Protein AF-A0A959XL32-F1 (afdb_monomer_lite)

pLDDT: mean 85.05, std 11.6, range [44.56, 98.31]

Sequence (171 aa):
DLDGIITSPHKVNLTPGNVFSQPKFLSIFFPNQNKYLLRTMWLLLTISAMFILVIIFSFSFTVSTIIRQKKVSEIKNDFINNMTHELKTPISTISLACQALGDPDIKSREGIVDNYINVIADENKRLAMVVENVLRTAVMDKGELKLKIIDLDIHEVLNQVLHNMNIQLER

Foldseek 3Di:
DVVQQVPAPDKDFPDPPDPPDDTDIGGDGDPPPVVVVCVVCVVVVVVVVVVVVVVVVVVVVVVVVVVVVVVVVVVVVVVVVVLVVQLVVLVVLLVVLVVLLVDPVQVVDPPSNVVSVVSNVVSVVSNVVSVVVVVVVVCVVVVVPPDDDDDDDPVVVVVVVVVVVVVVVVD

Structure (mmCIF, N/CA/C/O backbone):
data_AF-A0A959XL32-F1
#
_entry.id   AF-A0A959XL32-F1
#
loop_
_atom_site.group_PDB
_atom_site.id
_atom_site.type_symbol
_atom_site.label_atom_id
_atom_site.label_alt_id
_atom_site.label_comp_id
_atom_site.label_asym_id
_atom_site.label_entity_id
_atom_site.label_seq_id
_atom_site.pdbx_PDB_ins_code
_atom_site.Cartn_x
_atom_site.Cartn_y
_atom_site.Cartn_z
_atom_site.occupancy
_atom_site.B_iso_or_equiv
_atom_site.auth_seq_id
_atom_site.auth_comp_id
_atom_site.auth_asym_id
_atom_site.auth_atom_id
_atom_site.pdbx_PDB_model_num
ATOM 1 N N . ASP A 1 1 ? 40.278 -1.883 -62.780 1.00 56.97 1 ASP A N 1
ATOM 2 C CA . ASP A 1 1 ? 40.776 -0.496 -62.741 1.00 56.97 1 ASP A CA 1
ATOM 3 C C . ASP A 1 1 ? 42.286 -0.442 -62.672 1.00 56.97 1 ASP A C 1
ATOM 5 O O . ASP A 1 1 ? 42.872 -0.655 -61.615 1.00 56.97 1 ASP A O 1
ATOM 9 N N . LEU A 1 2 ? 42.913 -0.195 -63.824 1.00 59.12 2 LEU A N 1
ATOM 10 C CA . LEU A 1 2 ? 44.362 -0.009 -63.937 1.00 59.12 2 LEU A CA 1
ATOM 11 C C . LEU A 1 2 ? 44.826 1.212 -63.110 1.00 59.12 2 LEU A C 1
ATOM 13 O O . LEU A 1 2 ? 45.890 1.177 -62.497 1.00 59.12 2 LEU A O 1
ATOM 17 N N . ASP A 1 3 ? 43.964 2.226 -62.985 1.00 62.84 3 ASP A N 1
ATOM 18 C CA . ASP A 1 3 ? 44.207 3.457 -62.220 1.00 62.84 3 ASP A CA 1
ATOM 19 C C . ASP A 1 3 ? 44.383 3.223 -60.708 1.00 62.84 3 ASP A C 1
ATOM 21 O O . ASP A 1 3 ? 45.210 3.874 -60.067 1.00 62.84 3 ASP A O 1
ATOM 25 N N . GLY A 1 4 ? 43.677 2.244 -60.126 1.00 60.38 4 GLY A N 1
ATOM 26 C CA . GLY A 1 4 ? 43.816 1.881 -58.706 1.00 60.38 4 GLY A CA 1
ATOM 27 C C . GLY A 1 4 ? 45.141 1.178 -58.389 1.00 60.38 4 GLY A C 1
ATOM 28 O O . GLY A 1 4 ? 45.727 1.357 -57.321 1.00 60.38 4 GLY A O 1
ATOM 29 N N . ILE A 1 5 ? 45.673 0.424 -59.352 1.00 61.25 5 ILE A N 1
ATOM 30 C CA . ILE A 1 5 ? 46.971 -0.257 -59.242 1.00 61.25 5 ILE A CA 1
ATOM 31 C C . ILE A 1 5 ? 48.119 0.758 -59.336 1.00 61.25 5 ILE A C 1
ATOM 33 O O . ILE A 1 5 ? 49.107 0.647 -58.602 1.00 61.25 5 ILE A O 1
ATOM 37 N N . ILE A 1 6 ? 47.975 1.783 -60.183 1.00 63.31 6 ILE A N 1
ATOM 38 C CA . ILE A 1 6 ? 48.973 2.849 -60.363 1.00 63.31 6 ILE A CA 1
ATOM 39 C C . ILE A 1 6 ? 48.983 3.823 -59.177 1.00 63.31 6 ILE A C 1
ATOM 41 O O . ILE A 1 6 ? 50.023 4.407 -58.891 1.00 63.31 6 ILE A O 1
ATOM 45 N N . THR A 1 7 ? 47.889 3.976 -58.433 1.00 63.91 7 THR A N 1
ATOM 46 C CA . THR A 1 7 ? 47.798 4.903 -57.283 1.00 63.91 7 THR A CA 1
ATOM 47 C C . THR A 1 7 ? 47.942 4.229 -55.917 1.00 63.91 7 THR A C 1
ATOM 49 O O . THR A 1 7 ? 47.941 4.918 -54.899 1.00 63.91 7 THR A O 1
ATOM 52 N N . SER A 1 8 ? 48.121 2.902 -55.873 1.00 63.50 8 SER A N 1
ATOM 53 C CA . SER A 1 8 ? 48.225 2.173 -54.605 1.00 63.50 8 SER A CA 1
ATOM 54 C C . SER A 1 8 ? 49.380 2.689 -53.724 1.00 63.50 8 SER A C 1
ATOM 56 O O . SER A 1 8 ? 50.501 2.829 -54.224 1.00 63.50 8 SER A O 1
ATOM 58 N N . PRO A 1 9 ? 49.150 2.915 -52.413 1.00 65.94 9 PRO A N 1
ATOM 59 C CA . PRO A 1 9 ? 50.184 3.324 -51.459 1.00 65.94 9 PRO A CA 1
ATOM 60 C C . PRO A 1 9 ? 51.189 2.205 -51.137 1.00 65.94 9 PRO A C 1
ATOM 62 O O . PRO A 1 9 ? 52.233 2.466 -50.544 1.00 65.94 9 PRO A O 1
ATOM 65 N N . HIS A 1 10 ? 50.912 0.961 -51.538 1.00 73.19 10 HIS A N 1
ATOM 66 C CA . HIS A 1 10 ? 51.789 -0.185 -51.308 1.00 73.19 10 HIS A CA 1
ATOM 67 C C . HIS A 1 10 ? 52.546 -0.539 -52.590 1.00 73.19 10 HIS A C 1
ATOM 69 O O . HIS A 1 10 ? 52.098 -1.387 -53.367 1.00 73.19 10 HIS A O 1
ATOM 75 N N . LYS A 1 11 ? 53.692 0.122 -52.812 1.00 74.88 11 LYS A N 1
ATOM 76 C CA . LYS A 1 11 ? 54.597 -0.155 -53.938 1.00 74.88 11 LYS A CA 1
ATOM 77 C C . LYS A 1 11 ? 55.999 -0.500 -53.460 1.00 74.88 11 LYS A C 1
ATOM 79 O O . LYS A 1 11 ? 56.541 0.185 -52.597 1.00 74.88 11 LYS A O 1
ATOM 84 N N . VAL A 1 12 ? 56.607 -1.509 -54.072 1.00 75.44 12 VAL A N 1
ATOM 85 C CA . VAL A 1 12 ? 58.008 -1.883 -53.842 1.00 75.44 12 VAL A CA 1
ATOM 86 C C . VAL A 1 12 ? 58.760 -1.827 -55.167 1.00 75.44 12 VAL A C 1
ATOM 88 O O . VAL A 1 12 ? 58.269 -2.299 -56.194 1.00 75.44 12 VAL A O 1
ATOM 91 N N . ASN A 1 13 ? 59.947 -1.219 -55.154 1.00 74.69 13 ASN A N 1
ATOM 92 C CA . ASN A 1 13 ? 60.834 -1.192 -56.312 1.00 74.69 13 ASN A CA 1
ATOM 93 C C . ASN A 1 13 ? 61.570 -2.534 -56.420 1.00 74.69 13 ASN A C 1
ATOM 95 O O . ASN A 1 13 ? 62.293 -2.916 -55.501 1.00 74.69 13 ASN A O 1
ATOM 99 N N . LEU A 1 14 ? 61.386 -3.237 -57.536 1.00 73.62 14 LEU A N 1
ATOM 100 C CA . LEU A 1 14 ? 61.978 -4.555 -57.772 1.00 73.62 14 LEU A CA 1
ATOM 101 C C . LEU A 1 14 ? 63.373 -4.492 -58.411 1.00 73.62 14 LEU A C 1
ATOM 103 O O . LEU A 1 14 ? 64.044 -5.515 -58.512 1.00 73.62 14 LEU A O 1
ATOM 107 N N . THR A 1 15 ? 63.825 -3.314 -58.844 1.00 70.56 15 THR A N 1
ATOM 108 C CA . THR A 1 15 ? 65.143 -3.118 -59.468 1.00 70.56 15 THR A CA 1
ATOM 109 C C . THR A 1 15 ? 65.871 -1.918 -58.856 1.00 70.56 15 THR A C 1
ATOM 111 O O . THR A 1 15 ? 66.068 -0.904 -59.535 1.00 70.56 15 THR A O 1
ATOM 114 N N . PRO A 1 16 ? 66.261 -1.979 -57.570 1.00 63.81 16 PRO A N 1
ATOM 115 C CA . PRO A 1 16 ? 67.040 -0.911 -56.957 1.00 63.81 16 PRO A CA 1
ATOM 116 C C . PRO A 1 16 ? 68.470 -0.903 -57.528 1.00 63.81 16 PRO A C 1
ATOM 118 O O . PRO A 1 16 ? 69.160 -1.916 -57.500 1.00 63.81 16 PRO A O 1
ATOM 121 N N . GLY A 1 17 ? 68.917 0.242 -58.055 1.00 66.88 17 GLY A N 1
ATOM 122 C CA . GLY A 1 17 ? 70.316 0.465 -58.459 1.00 66.88 17 GLY A CA 1
ATOM 123 C C . GLY A 1 17 ? 70.696 0.092 -59.898 1.00 66.88 17 GLY A C 1
ATOM 124 O O . GLY A 1 17 ? 71.864 0.209 -60.255 1.00 66.88 17 GLY A O 1
ATOM 125 N N . ASN A 1 18 ? 69.748 -0.318 -60.745 1.00 62.72 18 ASN A N 1
ATOM 126 C CA . ASN A 1 18 ? 70.040 -0.646 -62.143 1.00 62.72 18 ASN A CA 1
ATOM 127 C C . ASN A 1 18 ? 69.800 0.580 -63.050 1.00 62.72 18 ASN A C 1
ATOM 129 O O . ASN A 1 18 ? 68.657 0.971 -63.265 1.00 62.72 18 ASN A O 1
ATOM 133 N N . VAL A 1 19 ? 70.869 1.208 -63.557 1.00 65.44 19 VAL A N 1
ATOM 134 C CA . VAL A 1 19 ? 70.813 2.493 -64.302 1.00 65.44 19 VAL A CA 1
ATOM 135 C C . VAL A 1 19 ? 70.376 2.315 -65.766 1.00 65.44 19 VAL A C 1
ATOM 137 O O . VAL A 1 19 ? 69.892 3.251 -66.395 1.00 65.44 19 VAL A O 1
ATOM 140 N N . PHE A 1 20 ? 70.501 1.100 -66.308 1.00 67.19 20 PHE A N 1
ATOM 141 C CA . PHE A 1 20 ? 70.280 0.802 -67.731 1.00 67.19 20 PHE A CA 1
ATOM 142 C C . PHE A 1 20 ? 68.916 0.164 -68.046 1.00 67.19 20 PHE A C 1
ATOM 144 O O . PHE A 1 20 ? 68.638 -0.158 -69.197 1.00 67.19 20 PHE A O 1
ATOM 151 N N . SER A 1 21 ? 68.053 -0.050 -67.050 1.00 65.62 21 SER A N 1
ATOM 152 C CA . SER A 1 21 ? 66.720 -0.648 -67.230 1.00 65.62 21 SER A CA 1
ATOM 153 C C . SER A 1 21 ? 65.650 0.215 -66.571 1.00 65.62 21 SER A C 1
ATOM 155 O O . SER A 1 21 ? 65.878 0.771 -65.502 1.00 65.62 21 SER A O 1
ATOM 157 N N . GLN A 1 22 ? 64.469 0.319 -67.191 1.00 70.25 22 GLN A N 1
ATOM 158 C CA . GLN A 1 22 ? 63.361 1.077 -66.604 1.00 70.25 22 GLN A CA 1
ATOM 159 C C . GLN A 1 22 ? 62.950 0.461 -65.253 1.00 70.25 22 GLN A C 1
ATOM 161 O O . GLN A 1 22 ? 62.780 -0.763 -65.180 1.00 70.25 22 GLN A O 1
ATOM 166 N N . PRO A 1 23 ? 62.793 1.271 -64.188 1.00 66.31 23 PRO A N 1
ATOM 167 C CA . PRO A 1 23 ? 62.501 0.768 -62.853 1.00 66.31 23 PRO A CA 1
ATOM 168 C C . PRO A 1 23 ? 61.140 0.069 -62.829 1.00 66.31 23 PRO A C 1
ATOM 170 O O . PRO A 1 23 ? 60.113 0.665 -63.160 1.00 66.31 23 PRO A O 1
ATOM 173 N N . LYS A 1 24 ? 61.130 -1.208 -62.436 1.00 74.44 24 LYS A N 1
ATOM 174 C CA . LYS A 1 24 ? 59.899 -1.998 -62.320 1.00 74.44 24 LYS A CA 1
ATOM 175 C C . LYS A 1 24 ? 59.358 -1.896 -60.899 1.00 74.44 24 LYS A C 1
ATOM 177 O O . LYS A 1 24 ? 60.018 -2.292 -59.940 1.00 74.44 24 LYS A O 1
ATOM 182 N N . PHE A 1 25 ? 58.137 -1.394 -60.774 1.00 76.38 25 PHE A N 1
ATOM 183 C CA . PHE A 1 25 ? 57.431 -1.299 -59.501 1.00 76.38 25 PHE A CA 1
ATOM 184 C C . PHE A 1 25 ? 56.383 -2.403 -59.398 1.00 76.38 25 PHE A C 1
ATOM 186 O O . PHE A 1 25 ? 55.600 -2.605 -60.324 1.00 76.38 25 PHE A O 1
ATOM 193 N N . LEU A 1 26 ? 56.353 -3.091 -58.258 1.00 76.50 26 LEU A N 1
ATOM 194 C CA . LEU A 1 26 ? 55.256 -3.976 -57.883 1.00 76.50 26 LEU A CA 1
ATOM 195 C C . LEU A 1 26 ? 54.308 -3.204 -56.975 1.00 76.50 26 LEU A C 1
ATOM 197 O O . LEU A 1 26 ? 54.728 -2.756 -55.909 1.00 76.50 26 LEU A O 1
ATOM 201 N N . SER A 1 27 ? 53.051 -3.047 -57.383 1.00 71.31 27 SER A N 1
ATOM 202 C CA . SER A 1 27 ? 52.011 -2.421 -56.569 1.00 71.31 27 SER A CA 1
ATOM 203 C C . SER A 1 27 ? 50.884 -3.405 -56.259 1.00 71.31 27 SER A C 1
ATOM 205 O O . SER A 1 27 ? 50.438 -4.150 -57.131 1.00 71.31 27 SER A O 1
ATOM 207 N N . ILE A 1 28 ? 50.428 -3.424 -55.004 1.00 71.81 28 ILE A N 1
ATOM 208 C CA . ILE A 1 28 ? 49.312 -4.271 -54.558 1.00 71.81 28 ILE A CA 1
ATOM 209 C C . ILE A 1 28 ? 48.118 -3.366 -54.283 1.00 71.81 28 ILE A C 1
ATOM 211 O O . ILE A 1 28 ? 48.181 -2.497 -53.417 1.00 71.81 28 ILE A O 1
ATOM 215 N N . PHE A 1 29 ? 47.031 -3.543 -55.027 1.00 69.81 29 PHE A N 1
ATOM 216 C CA . PHE A 1 29 ? 45.794 -2.787 -54.851 1.00 69.81 29 PHE A CA 1
ATOM 217 C C . PHE A 1 29 ? 44.746 -3.677 -54.188 1.00 69.81 29 PHE A C 1
ATOM 219 O O . PHE A 1 29 ? 44.426 -4.746 -54.704 1.00 69.81 29 PHE A O 1
ATOM 226 N N . PHE A 1 30 ? 44.213 -3.234 -53.051 1.00 67.56 30 PHE A N 1
ATOM 227 C CA . PHE A 1 30 ? 43.135 -3.916 -52.340 1.00 67.56 30 PHE A CA 1
ATOM 228 C C . PHE A 1 30 ? 41.818 -3.158 -52.562 1.00 67.56 30 PHE A C 1
ATOM 230 O O . PHE A 1 30 ? 41.463 -2.291 -51.757 1.00 67.56 30 PHE A O 1
ATOM 237 N N . PRO A 1 31 ? 41.073 -3.447 -53.642 1.00 64.50 31 PRO A N 1
ATOM 238 C CA . PRO A 1 31 ? 39.741 -2.887 -53.807 1.00 64.50 31 PRO A CA 1
ATOM 239 C C . PRO A 1 31 ? 38.838 -3.391 -52.669 1.00 64.50 31 PRO A C 1
ATOM 241 O O . PRO A 1 31 ? 38.829 -4.580 -52.362 1.00 64.50 31 PRO A O 1
ATOM 244 N N . ASN A 1 32 ? 38.051 -2.497 -52.057 1.00 65.75 32 ASN A N 1
ATOM 245 C CA . ASN A 1 32 ? 37.051 -2.800 -51.015 1.00 65.75 32 ASN A CA 1
ATOM 246 C C . ASN A 1 32 ? 37.550 -3.170 -49.594 1.00 65.75 32 ASN A C 1
ATOM 248 O O . ASN A 1 32 ? 36.839 -3.875 -48.872 1.00 65.75 32 ASN A O 1
ATOM 252 N N . GLN A 1 33 ? 38.684 -2.634 -49.121 1.00 70.19 33 GLN A N 1
ATOM 253 C CA . GLN A 1 33 ? 39.131 -2.811 -47.720 1.00 70.19 33 GLN A CA 1
ATOM 254 C C . GLN A 1 33 ? 38.058 -2.409 -46.687 1.00 70.19 33 GLN A C 1
ATOM 256 O O . GLN A 1 33 ? 37.749 -3.185 -45.787 1.00 70.19 33 GLN A O 1
ATOM 261 N N . ASN A 1 34 ? 37.402 -1.255 -46.860 1.00 74.50 34 ASN A N 1
ATOM 262 C CA . ASN A 1 34 ? 36.367 -0.776 -45.928 1.00 74.50 34 ASN A CA 1
ATOM 263 C C . ASN A 1 34 ? 35.156 -1.718 -45.846 1.00 74.50 34 ASN A C 1
ATOM 265 O O . ASN A 1 34 ? 34.622 -1.954 -44.765 1.00 74.50 34 ASN A O 1
ATOM 269 N N . LYS A 1 35 ? 34.738 -2.306 -46.975 1.00 79.12 35 LYS A N 1
ATOM 270 C CA . LYS A 1 35 ? 33.619 -3.262 -47.018 1.00 79.12 35 LYS A CA 1
ATOM 271 C C . LYS A 1 35 ? 33.985 -4.582 -46.333 1.00 79.12 35 LYS A C 1
ATOM 273 O O . LYS A 1 35 ? 33.137 -5.178 -45.675 1.00 79.12 35 LYS A O 1
ATOM 278 N N . TYR A 1 36 ? 35.238 -5.022 -46.460 1.00 79.00 36 TYR A N 1
ATOM 279 C CA . TYR A 1 36 ? 35.748 -6.213 -45.778 1.00 79.00 36 TYR A CA 1
ATOM 280 C C . TYR A 1 36 ? 35.877 -6.000 -44.260 1.00 79.00 36 TYR A C 1
ATOM 282 O O . TYR A 1 36 ? 35.449 -6.852 -43.477 1.00 79.00 36 TYR A O 1
ATOM 290 N N . LEU A 1 37 ? 36.384 -4.835 -43.842 1.00 82.62 37 LEU A N 1
ATOM 291 C CA . LEU A 1 37 ? 36.486 -4.451 -42.432 1.00 82.62 37 LEU A CA 1
ATOM 292 C C . LEU A 1 37 ? 35.099 -4.346 -41.785 1.00 82.62 37 LEU A C 1
ATOM 294 O O . LEU A 1 37 ? 34.860 -4.974 -40.757 1.00 82.62 37 LEU A O 1
ATOM 298 N N . LEU A 1 38 ? 34.146 -3.667 -42.434 1.00 82.50 38 LEU A N 1
ATOM 299 C CA . LEU A 1 38 ? 32.764 -3.577 -41.949 1.00 82.50 38 LEU A CA 1
ATOM 300 C C . LEU A 1 38 ? 32.090 -4.949 -41.856 1.00 82.50 38 LEU A C 1
ATOM 302 O O . LEU A 1 38 ? 31.452 -5.243 -40.849 1.00 82.50 38 LEU A O 1
ATOM 306 N N . ARG A 1 39 ? 32.266 -5.819 -42.859 1.00 82.94 39 ARG A N 1
ATOM 307 C CA . ARG A 1 39 ? 31.710 -7.183 -42.837 1.00 82.94 39 ARG A CA 1
ATOM 308 C C . ARG A 1 39 ? 32.271 -8.023 -41.686 1.00 82.94 39 ARG A C 1
ATOM 310 O O . ARG A 1 39 ? 31.539 -8.828 -41.123 1.00 82.94 39 ARG A O 1
ATOM 317 N N . THR A 1 40 ? 33.536 -7.819 -41.327 1.00 84.38 40 THR A N 1
ATOM 318 C CA . THR A 1 40 ? 34.188 -8.533 -40.218 1.00 84.38 40 THR A CA 1
ATOM 319 C C . THR A 1 40 ? 33.769 -7.968 -38.852 1.00 84.38 40 THR A C 1
ATOM 321 O O . THR A 1 40 ? 33.559 -8.726 -37.911 1.00 84.38 40 THR A O 1
ATOM 324 N N . MET A 1 41 ? 33.579 -6.647 -38.739 1.00 89.12 41 MET A N 1
ATOM 325 C CA . MET A 1 41 ? 33.221 -5.968 -37.481 1.00 89.12 41 MET A CA 1
ATOM 326 C C . MET A 1 41 ? 31.717 -5.963 -37.171 1.00 89.12 41 MET A C 1
ATOM 328 O O . MET A 1 41 ? 31.326 -5.680 -36.039 1.00 89.12 41 MET A O 1
ATOM 332 N N . TRP A 1 42 ? 30.863 -6.286 -38.145 1.00 89.06 42 TRP A N 1
ATOM 333 C CA . TRP A 1 42 ? 29.406 -6.247 -37.985 1.00 89.06 42 TRP A CA 1
ATOM 334 C C . TRP A 1 42 ? 28.897 -7.174 -36.869 1.00 89.06 42 TRP A C 1
ATOM 336 O O . TRP A 1 42 ? 27.976 -6.816 -36.136 1.00 89.06 42 TRP A O 1
ATOM 346 N N . LEU A 1 43 ? 29.539 -8.330 -36.669 1.00 89.69 43 LEU A N 1
ATOM 347 C CA . LEU A 1 43 ? 29.185 -9.258 -35.590 1.00 89.69 43 LEU A CA 1
ATOM 348 C C . LEU A 1 43 ? 29.483 -8.660 -34.203 1.00 89.69 43 LEU A C 1
ATOM 350 O O . LEU A 1 43 ? 28.658 -8.738 -33.302 1.00 89.69 43 LEU A O 1
ATOM 354 N N . LEU A 1 44 ? 30.622 -7.984 -34.037 1.00 91.25 44 LEU A N 1
ATOM 355 C CA . LEU A 1 44 ? 30.954 -7.306 -32.780 1.00 91.25 44 LEU A CA 1
ATOM 356 C C . LEU A 1 44 ? 30.003 -6.126 -32.509 1.00 91.25 44 LEU A C 1
ATOM 358 O O . LEU A 1 44 ? 29.569 -5.926 -31.377 1.00 91.25 44 LEU A O 1
ATOM 362 N N . LEU A 1 45 ? 29.657 -5.367 -33.554 1.00 92.00 45 LEU A N 1
ATOM 363 C CA . LEU A 1 45 ? 28.770 -4.205 -33.460 1.00 92.00 45 LEU A CA 1
ATOM 364 C C . LEU A 1 45 ? 27.328 -4.597 -33.116 1.00 92.00 45 LEU A C 1
ATOM 366 O O . LEU A 1 45 ? 26.663 -3.908 -32.348 1.00 92.00 45 LEU A O 1
ATOM 370 N N . THR A 1 46 ? 26.846 -5.717 -33.652 1.00 94.44 46 THR A N 1
ATOM 371 C CA . THR A 1 46 ? 25.516 -6.244 -33.310 1.00 94.44 46 THR A CA 1
ATOM 372 C C . THR A 1 46 ? 25.464 -6.754 -31.875 1.00 94.44 46 THR A C 1
ATOM 374 O O . THR A 1 46 ? 24.502 -6.456 -31.170 1.00 94.44 46 THR A O 1
ATOM 377 N N . ILE A 1 47 ? 26.508 -7.445 -31.403 1.00 95.56 47 ILE A N 1
ATOM 378 C CA . ILE A 1 47 ? 26.592 -7.901 -30.008 1.00 95.56 47 ILE A CA 1
ATOM 379 C C . ILE A 1 47 ? 26.639 -6.713 -29.043 1.00 95.56 47 ILE A C 1
ATOM 381 O O . ILE A 1 47 ? 25.895 -6.699 -28.063 1.00 95.56 47 ILE A O 1
ATOM 385 N N . SER A 1 48 ? 27.468 -5.701 -29.310 1.00 96.56 48 SER A N 1
ATOM 386 C CA . SER A 1 48 ? 27.555 -4.532 -28.428 1.00 96.56 48 SER A CA 1
ATOM 387 C C . SER A 1 48 ? 26.253 -3.729 -28.413 1.00 96.56 48 SER A C 1
ATOM 389 O O . SER A 1 48 ? 25.791 -3.340 -27.340 1.00 96.56 48 SER A O 1
ATOM 391 N N . ALA A 1 49 ? 25.606 -3.549 -29.568 1.00 96.56 49 ALA A N 1
ATOM 392 C CA . ALA A 1 49 ? 24.299 -2.903 -29.654 1.00 96.56 49 ALA A CA 1
ATOM 393 C C . ALA A 1 49 ? 23.219 -3.689 -28.891 1.00 96.56 49 ALA A C 1
ATOM 395 O O . ALA A 1 49 ? 22.446 -3.099 -28.137 1.00 96.56 49 ALA A O 1
ATOM 396 N N . MET A 1 50 ? 23.193 -5.018 -29.027 1.00 97.50 50 MET A N 1
ATOM 397 C CA . MET A 1 50 ? 22.284 -5.890 -28.279 1.00 97.50 50 MET A CA 1
ATOM 398 C C . MET A 1 50 ? 22.515 -5.776 -26.768 1.00 97.50 50 MET A C 1
ATOM 400 O O . MET A 1 50 ? 21.555 -5.636 -26.012 1.00 97.50 50 MET A O 1
ATOM 404 N N . PHE A 1 51 ? 23.772 -5.743 -26.328 1.00 98.00 51 PHE A N 1
ATOM 405 C CA . PHE A 1 51 ? 24.111 -5.580 -24.918 1.00 98.00 51 PHE A CA 1
ATOM 406 C C . PHE A 1 51 ? 23.632 -4.232 -24.357 1.00 98.00 51 PHE A C 1
ATOM 408 O O . PHE A 1 51 ? 23.041 -4.184 -23.278 1.00 98.00 51 PHE A O 1
ATOM 415 N N . ILE A 1 52 ? 23.800 -3.145 -25.116 1.00 98.06 52 ILE A N 1
ATOM 416 C CA . ILE A 1 52 ? 23.288 -1.816 -24.747 1.00 98.06 52 ILE A CA 1
ATOM 417 C C . ILE A 1 52 ? 21.759 -1.835 -24.628 1.00 98.06 52 ILE A C 1
ATOM 419 O O . ILE A 1 52 ? 21.216 -1.312 -23.655 1.00 98.06 52 ILE A O 1
ATOM 423 N N . LEU A 1 53 ? 21.056 -2.471 -25.570 1.00 98.25 53 LEU A N 1
ATOM 424 C CA . LEU A 1 53 ? 19.596 -2.598 -25.514 1.00 98.25 53 LEU A CA 1
ATOM 425 C C . LEU A 1 53 ? 19.132 -3.375 -24.279 1.00 98.25 53 LEU A C 1
ATOM 427 O O . LEU A 1 53 ? 18.183 -2.952 -23.620 1.00 98.25 53 LEU A O 1
ATOM 431 N N . VAL A 1 54 ? 19.813 -4.471 -23.933 1.00 98.31 54 VAL A N 1
ATOM 432 C CA . VAL A 1 54 ? 19.517 -5.247 -22.720 1.00 98.31 54 VAL A CA 1
ATOM 433 C C . VAL A 1 54 ? 19.730 -4.405 -21.463 1.00 98.31 54 VAL A C 1
ATOM 435 O O . VAL A 1 54 ? 18.888 -4.440 -20.568 1.00 98.31 54 VAL A O 1
ATOM 438 N N . ILE A 1 55 ? 20.803 -3.610 -21.400 1.00 98.12 55 ILE A N 1
ATOM 439 C CA . ILE A 1 55 ? 21.054 -2.706 -20.268 1.00 98.12 55 ILE A CA 1
ATOM 440 C C . ILE A 1 55 ? 19.943 -1.664 -20.149 1.00 98.12 55 ILE A C 1
ATOM 442 O O . ILE A 1 55 ? 19.410 -1.480 -19.057 1.00 98.12 55 ILE A O 1
ATOM 446 N N . ILE A 1 56 ? 19.566 -1.010 -21.252 1.00 98.12 56 ILE A N 1
ATOM 447 C CA . ILE A 1 56 ? 18.489 -0.008 -21.256 1.00 98.12 56 ILE A CA 1
ATOM 448 C C . ILE A 1 56 ? 17.180 -0.648 -20.791 1.00 98.12 56 ILE A C 1
ATOM 450 O O . ILE A 1 56 ? 16.530 -0.127 -19.888 1.00 98.12 56 ILE A O 1
ATOM 454 N N . PHE A 1 57 ? 16.826 -1.807 -21.349 1.00 98.25 57 PHE A N 1
ATOM 455 C CA . PHE A 1 57 ? 15.628 -2.543 -20.960 1.00 98.25 57 PHE A CA 1
ATOM 456 C C . PHE A 1 57 ? 15.646 -2.916 -19.473 1.00 98.25 57 PHE A C 1
ATOM 458 O O . PHE A 1 57 ? 14.681 -2.646 -18.760 1.00 98.25 57 PHE A O 1
ATOM 465 N N . SER A 1 58 ? 16.753 -3.480 -18.984 1.00 98.00 58 SER A N 1
ATOM 466 C CA . SER A 1 58 ? 16.924 -3.852 -17.577 1.00 98.00 58 SER A CA 1
ATOM 467 C C . SER A 1 58 ? 16.834 -2.638 -16.656 1.00 98.00 58 SER A C 1
ATOM 469 O O . SER A 1 58 ? 16.206 -2.710 -15.599 1.00 98.00 58 SER A O 1
ATOM 471 N N . PHE A 1 59 ? 17.429 -1.511 -17.046 1.00 98.19 59 PHE A N 1
ATOM 472 C CA . PHE A 1 59 ? 17.373 -0.271 -16.281 1.00 98.19 59 PHE A CA 1
ATOM 473 C C . PHE A 1 59 ? 15.940 0.265 -16.210 1.00 98.19 59 PHE A C 1
ATOM 475 O O . PHE A 1 59 ? 15.431 0.510 -15.116 1.00 98.19 59 PHE A O 1
ATOM 482 N N . SER A 1 60 ? 15.246 0.357 -17.348 1.00 97.81 60 SER A N 1
ATOM 483 C CA . SER A 1 60 ? 13.836 0.762 -17.401 1.00 97.81 60 SER A CA 1
ATOM 484 C C . SER A 1 60 ? 12.933 -0.173 -16.590 1.00 97.81 60 SER A C 1
ATOM 486 O O . SER A 1 60 ? 12.074 0.294 -15.834 1.00 97.81 60 SER A O 1
ATOM 488 N N . PHE A 1 61 ? 13.145 -1.486 -16.692 1.00 98.00 61 PHE A N 1
ATOM 489 C CA . PHE A 1 61 ? 12.423 -2.489 -15.910 1.00 98.00 61 PHE A CA 1
ATOM 490 C C . PHE A 1 61 ? 12.664 -2.318 -14.402 1.00 98.00 61 PHE A C 1
ATOM 492 O O . PHE A 1 61 ? 11.715 -2.332 -13.613 1.00 98.00 61 PHE A O 1
ATOM 499 N N . THR A 1 62 ? 13.916 -2.090 -14.001 1.00 98.12 62 THR A N 1
ATOM 500 C CA . THR A 1 62 ? 14.299 -1.882 -12.597 1.00 98.12 62 THR A CA 1
ATOM 501 C C . THR A 1 62 ? 13.660 -0.616 -12.037 1.00 98.12 62 THR A C 1
ATOM 503 O O . THR A 1 62 ? 13.031 -0.669 -10.982 1.00 98.12 62 THR A O 1
ATOM 506 N N . VAL A 1 63 ? 13.730 0.507 -12.758 1.00 98.06 63 VAL A N 1
ATOM 507 C CA . VAL A 1 63 ? 13.096 1.772 -12.344 1.00 98.06 63 VAL A CA 1
ATOM 508 C C . VAL A 1 63 ? 11.585 1.603 -12.184 1.00 98.06 63 VAL A C 1
ATOM 510 O O . VAL A 1 63 ? 11.026 1.988 -11.158 1.00 98.06 63 VAL A O 1
ATOM 513 N N . SER A 1 64 ? 10.923 0.968 -13.153 1.00 97.00 64 SER A N 1
ATOM 514 C CA . SER A 1 64 ? 9.476 0.712 -13.088 1.00 97.00 64 SER A CA 1
ATOM 515 C C . SER A 1 64 ? 9.111 -0.152 -11.879 1.00 97.00 64 SER A C 1
ATOM 517 O O . SER A 1 64 ? 8.129 0.114 -11.182 1.00 97.00 64 SER A O 1
ATOM 519 N N . THR A 1 65 ? 9.934 -1.165 -11.599 1.00 97.81 65 THR A N 1
ATOM 520 C CA . THR A 1 65 ? 9.775 -2.048 -10.441 1.00 97.81 65 THR A CA 1
ATOM 521 C C . THR A 1 65 ? 9.938 -1.282 -9.133 1.00 97.81 65 THR A C 1
ATOM 523 O O . THR A 1 65 ? 9.085 -1.411 -8.258 1.00 97.81 65 THR A O 1
ATOM 526 N N . ILE A 1 66 ? 10.961 -0.431 -9.015 1.00 97.94 66 ILE A N 1
ATOM 527 C CA . ILE A 1 66 ? 11.195 0.401 -7.826 1.00 97.94 66 ILE A CA 1
ATOM 528 C C . ILE A 1 66 ? 10.013 1.344 -7.581 1.00 97.94 66 ILE A C 1
ATOM 530 O O . ILE A 1 66 ? 9.538 1.440 -6.452 1.00 97.94 66 ILE A O 1
ATOM 534 N N . ILE A 1 67 ? 9.493 2.005 -8.620 1.00 97.12 67 ILE A N 1
ATOM 535 C CA . ILE A 1 67 ? 8.335 2.905 -8.487 1.00 97.12 67 ILE A CA 1
ATOM 536 C C . ILE A 1 67 ? 7.102 2.129 -8.013 1.00 97.12 67 ILE A C 1
ATOM 538 O O . ILE A 1 67 ? 6.409 2.563 -7.091 1.00 97.12 67 ILE A O 1
ATOM 542 N N . ARG A 1 68 ? 6.840 0.955 -8.601 1.00 96.12 68 ARG A N 1
ATOM 543 C CA . ARG A 1 68 ? 5.716 0.102 -8.198 1.00 96.12 68 ARG A CA 1
ATOM 544 C C . ARG A 1 68 ? 5.864 -0.384 -6.756 1.00 96.12 68 ARG A C 1
ATOM 546 O O . ARG A 1 68 ? 4.898 -0.324 -6.001 1.00 96.12 68 ARG A O 1
ATOM 553 N N . GLN A 1 69 ? 7.056 -0.829 -6.365 1.00 95.88 69 GLN A N 1
ATOM 554 C CA . GLN A 1 69 ? 7.350 -1.260 -4.996 1.00 95.88 69 GLN A CA 1
ATOM 555 C C . GLN A 1 69 ? 7.203 -0.110 -3.999 1.00 95.88 69 GLN A C 1
ATOM 557 O O . GLN A 1 69 ? 6.591 -0.298 -2.950 1.00 95.88 69 GLN A O 1
ATOM 562 N N . LYS A 1 70 ? 7.694 1.087 -4.337 1.00 96.69 70 LYS A N 1
ATOM 563 C CA . LYS A 1 70 ? 7.541 2.285 -3.508 1.00 96.69 70 LYS A CA 1
ATOM 564 C C . LYS A 1 70 ? 6.069 2.620 -3.285 1.00 96.69 70 LYS A C 1
ATOM 566 O O . LYS A 1 70 ? 5.669 2.780 -2.140 1.00 96.69 70 LYS A O 1
ATOM 571 N N . LYS A 1 71 ? 5.255 2.622 -4.345 1.00 94.81 71 LYS A N 1
ATOM 572 C CA . LYS A 1 71 ? 3.809 2.870 -4.240 1.00 94.81 71 LYS A CA 1
ATOM 573 C C . LYS A 1 71 ? 3.107 1.847 -3.341 1.00 94.81 71 LYS A C 1
ATOM 575 O O . LYS A 1 71 ? 2.279 2.220 -2.520 1.00 94.81 71 LYS A O 1
ATOM 580 N N . VAL A 1 72 ? 3.438 0.561 -3.473 1.00 92.50 72 VAL A N 1
ATOM 581 C CA . VAL A 1 72 ? 2.881 -0.492 -2.601 1.00 92.50 72 VAL A CA 1
ATOM 582 C C . VAL A 1 72 ? 3.326 -0.298 -1.148 1.00 92.50 72 VAL A C 1
ATOM 584 O O . VAL A 1 72 ? 2.521 -0.461 -0.236 1.00 92.50 72 VAL A O 1
ATOM 587 N N . SER A 1 73 ? 4.588 0.075 -0.928 1.00 95.31 73 SER A N 1
ATOM 588 C CA . SER A 1 73 ? 5.121 0.373 0.404 1.00 95.31 73 SER A CA 1
ATOM 589 C C . SER A 1 73 ? 4.407 1.563 1.052 1.00 95.31 73 SER A C 1
ATOM 591 O O . SER A 1 73 ? 4.021 1.480 2.213 1.00 95.31 73 SER A O 1
ATOM 593 N N . GLU A 1 74 ? 4.168 2.637 0.295 1.00 94.50 74 GLU A N 1
ATOM 594 C CA . GLU A 1 74 ? 3.408 3.808 0.750 1.00 94.50 74 GLU A CA 1
ATOM 595 C C . GLU A 1 74 ? 1.981 3.421 1.149 1.00 94.50 74 GLU A C 1
ATOM 597 O O . GLU A 1 74 ? 1.597 3.663 2.288 1.00 94.50 74 GLU A O 1
ATOM 602 N N . ILE A 1 75 ? 1.250 2.700 0.290 1.00 90.06 75 ILE A N 1
ATOM 603 C CA . ILE A 1 75 ? -0.107 2.215 0.606 1.00 90.06 75 ILE A CA 1
ATOM 604 C C . ILE A 1 75 ? -0.111 1.371 1.888 1.00 90.06 75 ILE A C 1
ATOM 606 O O . ILE A 1 75 ? -0.985 1.532 2.740 1.00 90.06 75 ILE A O 1
ATOM 610 N N . LYS A 1 76 ? 0.870 0.476 2.050 1.00 89.62 76 LYS A N 1
ATOM 611 C CA . LYS A 1 76 ? 0.985 -0.366 3.246 1.00 89.62 76 LYS A CA 1
ATOM 612 C C . LYS A 1 76 ? 1.273 0.460 4.501 1.00 89.62 76 LYS A C 1
ATOM 614 O O . LYS A 1 76 ? 0.691 0.188 5.549 1.00 89.62 76 LYS A O 1
ATOM 619 N N . ASN A 1 77 ? 2.160 1.446 4.408 1.00 92.69 77 ASN A N 1
ATOM 620 C CA . ASN A 1 77 ? 2.477 2.333 5.524 1.00 92.69 77 ASN A CA 1
ATOM 621 C C . ASN A 1 77 ? 1.269 3.188 5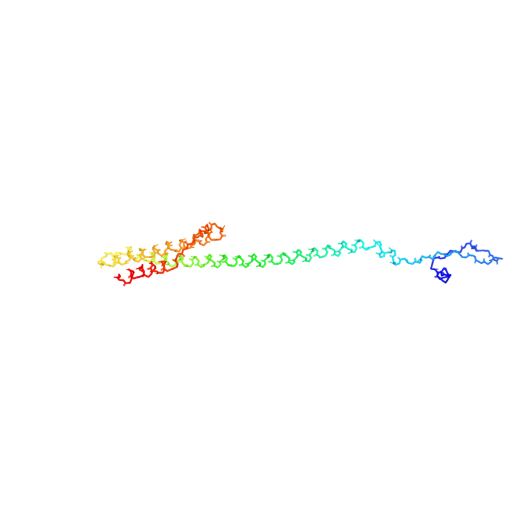.915 1.00 92.69 77 ASN A C 1
ATOM 623 O O . ASN A 1 77 ? 0.965 3.280 7.103 1.00 92.69 77 ASN A O 1
ATOM 627 N N . ASP A 1 78 ? 0.548 3.736 4.938 1.00 91.94 78 ASP A N 1
ATOM 628 C CA . ASP A 1 78 ? -0.672 4.512 5.170 1.00 91.94 78 ASP A CA 1
ATOM 629 C C . ASP A 1 78 ? -1.754 3.651 5.825 1.00 91.94 78 ASP A C 1
ATOM 631 O O . ASP A 1 78 ? -2.366 4.069 6.807 1.00 91.94 78 ASP A O 1
ATOM 635 N N . PHE A 1 79 ? -1.939 2.414 5.353 1.00 90.75 79 PHE A N 1
ATOM 636 C CA . PHE A 1 79 ? -2.843 1.455 5.984 1.00 90.75 79 PHE A CA 1
ATOM 637 C C . PHE A 1 79 ? -2.475 1.209 7.453 1.00 90.75 79 PHE A C 1
ATOM 639 O O . PHE A 1 79 ? -3.331 1.331 8.328 1.00 90.75 79 PHE A O 1
ATOM 646 N N . ILE A 1 80 ? -1.204 0.913 7.747 1.00 89.94 80 ILE A N 1
ATOM 647 C CA . ILE A 1 80 ? -0.741 0.673 9.123 1.00 89.94 80 ILE A CA 1
ATOM 648 C C . ILE A 1 80 ? -0.945 1.917 9.994 1.00 89.94 80 ILE A C 1
ATOM 650 O O . ILE A 1 80 ? -1.399 1.798 11.135 1.00 89.94 80 ILE A O 1
ATOM 654 N N . ASN A 1 81 ? -0.631 3.104 9.476 1.00 90.00 81 ASN A N 1
ATOM 655 C CA . ASN A 1 81 ? -0.784 4.355 10.210 1.00 90.00 81 ASN A CA 1
ATOM 656 C C . ASN A 1 81 ? -2.262 4.645 10.521 1.00 90.00 81 ASN A C 1
ATOM 658 O O . ASN A 1 81 ? -2.604 4.960 11.662 1.00 90.00 81 ASN A O 1
ATOM 662 N N . ASN A 1 82 ? -3.145 4.444 9.541 1.00 89.81 82 ASN A N 1
ATOM 663 C CA . ASN A 1 82 ? -4.589 4.596 9.711 1.00 89.81 82 ASN A CA 1
ATOM 664 C C . ASN A 1 82 ? -5.139 3.606 10.743 1.00 89.81 82 ASN A C 1
ATOM 666 O O . ASN A 1 82 ? -5.826 4.017 11.674 1.00 89.81 82 ASN A O 1
ATOM 670 N N . MET A 1 83 ? -4.772 2.325 10.650 1.00 90.38 83 MET A N 1
ATOM 671 C CA . MET A 1 83 ? -5.189 1.313 11.629 1.00 90.38 83 MET A CA 1
ATOM 672 C C . MET A 1 83 ? -4.665 1.621 13.031 1.00 90.38 83 MET A C 1
ATOM 674 O O . MET A 1 83 ? -5.393 1.493 14.011 1.00 90.38 83 MET A O 1
ATOM 678 N N . THR A 1 84 ? -3.426 2.099 13.143 1.00 92.12 84 THR A N 1
ATOM 679 C CA . THR A 1 84 ? -2.861 2.523 14.430 1.00 92.12 84 THR A CA 1
ATOM 680 C C . THR A 1 84 ? -3.671 3.668 15.033 1.00 92.12 84 THR A C 1
ATOM 682 O O . THR A 1 84 ? -3.976 3.644 16.225 1.00 92.12 84 THR A O 1
ATOM 685 N N . HIS A 1 85 ? -4.049 4.658 14.224 1.00 93.00 85 HIS A N 1
ATOM 686 C CA . HIS A 1 85 ? -4.867 5.776 14.679 1.00 93.00 85 HIS A CA 1
ATOM 687 C C . HIS A 1 85 ? -6.266 5.318 15.118 1.00 93.00 85 HIS A C 1
ATOM 689 O O . HIS A 1 85 ? -6.706 5.666 16.215 1.00 93.00 85 HIS A O 1
ATOM 695 N N . GLU A 1 86 ? -6.937 4.495 14.307 1.00 91.12 86 GLU A N 1
ATOM 696 C CA . GLU A 1 86 ? -8.267 3.964 14.624 1.00 91.12 86 GLU A CA 1
ATOM 697 C C . GLU A 1 86 ? -8.285 3.082 15.874 1.00 91.12 86 GLU A C 1
ATOM 699 O O . GLU A 1 86 ? -9.274 3.100 16.603 1.00 91.12 86 GLU A O 1
ATOM 704 N N . LEU A 1 87 ? -7.201 2.358 16.165 1.00 93.56 87 LEU A N 1
ATOM 705 C CA . LEU A 1 87 ? -7.063 1.572 17.395 1.00 93.56 87 LEU A CA 1
ATOM 706 C C . LEU A 1 87 ? -6.728 2.444 18.614 1.00 93.56 87 LEU A C 1
ATOM 708 O O . LEU A 1 87 ? -7.183 2.163 19.723 1.00 93.56 87 LEU A O 1
ATOM 712 N N . LYS A 1 88 ? -5.949 3.519 18.447 1.00 92.81 88 LYS A N 1
ATOM 713 C CA . LYS A 1 88 ? -5.497 4.361 19.569 1.00 92.81 88 LYS A CA 1
ATOM 714 C C . LYS A 1 88 ? -6.647 5.083 20.269 1.00 92.81 88 LYS A C 1
ATOM 716 O O . LYS A 1 88 ? -6.624 5.202 21.496 1.00 92.81 88 LYS A O 1
ATOM 721 N N . THR A 1 89 ? -7.625 5.571 19.507 1.00 94.25 89 THR A N 1
ATOM 722 C CA . THR A 1 89 ? -8.796 6.293 20.029 1.00 94.25 89 THR A CA 1
ATOM 723 C C . THR A 1 89 ? -9.621 5.460 21.022 1.00 94.25 89 THR A C 1
ATOM 725 O O . THR A 1 89 ? -9.680 5.872 22.180 1.00 94.25 89 THR A O 1
ATOM 728 N N . PRO A 1 90 ? -10.194 4.291 20.661 1.00 93.62 90 PRO A N 1
ATOM 729 C CA . PRO A 1 90 ? -10.983 3.477 21.589 1.00 93.62 90 PRO A CA 1
ATOM 730 C C . PRO A 1 90 ? -10.158 3.007 22.792 1.00 93.62 90 PRO A C 1
ATOM 732 O O . PRO A 1 90 ? -10.646 3.038 23.918 1.00 93.62 90 PRO A O 1
ATOM 735 N N . ILE A 1 91 ? -8.882 2.649 22.592 1.00 94.75 91 ILE A N 1
ATOM 736 C CA . ILE A 1 91 ? -7.988 2.232 23.687 1.00 94.75 91 ILE A CA 1
ATOM 737 C C . ILE A 1 91 ? -7.805 3.360 24.708 1.00 94.75 91 ILE A C 1
ATOM 739 O O . ILE A 1 91 ? -7.850 3.128 25.916 1.00 94.75 91 ILE A O 1
ATOM 743 N N . SER A 1 92 ? -7.618 4.590 24.231 1.00 95.44 92 SER A N 1
ATOM 744 C CA . SER A 1 92 ? -7.426 5.756 25.094 1.00 95.44 92 SER A CA 1
ATOM 745 C C . SER A 1 92 ? -8.723 6.128 25.824 1.00 95.44 92 SER A C 1
ATOM 747 O O . SER A 1 92 ? -8.675 6.425 27.017 1.00 95.44 92 SER A O 1
ATOM 749 N N . THR A 1 93 ? -9.880 6.036 25.156 1.00 95.00 93 THR A N 1
ATOM 750 C CA . THR A 1 93 ? -11.202 6.235 25.776 1.00 95.00 93 THR A CA 1
ATOM 751 C C . THR A 1 93 ? -11.475 5.199 26.870 1.00 95.00 93 THR A C 1
ATOM 753 O O . THR A 1 93 ? -11.862 5.574 27.976 1.00 95.00 93 THR A O 1
ATOM 756 N N . ILE A 1 94 ? -11.204 3.913 26.611 1.00 95.06 94 ILE A N 1
ATOM 757 C CA . ILE A 1 94 ? -11.325 2.839 27.613 1.00 95.06 94 ILE A CA 1
ATOM 758 C C . ILE A 1 94 ? -10.391 3.108 28.793 1.00 95.06 94 ILE A C 1
ATOM 760 O O . ILE A 1 94 ? -10.817 3.029 29.942 1.00 95.06 94 ILE A O 1
ATOM 764 N N . SER A 1 95 ? -9.131 3.468 28.532 1.00 94.69 95 SER A N 1
ATOM 765 C CA . SER A 1 95 ? -8.173 3.793 29.593 1.00 94.69 95 SER A CA 1
ATOM 766 C C . SER A 1 95 ? -8.666 4.947 30.469 1.00 94.69 95 SER A C 1
ATOM 768 O O . SER A 1 95 ? -8.542 4.876 31.690 1.00 94.69 95 SER A O 1
ATOM 770 N N . LEU A 1 96 ? -9.234 5.998 29.871 1.00 94.62 96 LEU A N 1
ATOM 771 C CA . LEU A 1 96 ? -9.776 7.138 30.610 1.00 94.62 96 LEU A CA 1
ATOM 772 C C . LEU A 1 96 ? -10.994 6.740 31.457 1.00 94.62 96 LEU A C 1
ATOM 774 O O . LEU A 1 96 ? -11.073 7.111 32.626 1.00 94.62 96 LEU A O 1
ATOM 778 N N . ALA A 1 97 ? -11.910 5.946 30.899 1.00 93.19 97 ALA A N 1
ATOM 779 C CA . ALA A 1 97 ? -13.063 5.424 31.630 1.00 93.19 97 ALA A CA 1
ATOM 780 C C . ALA A 1 97 ? -12.635 4.525 32.804 1.00 93.19 97 ALA A C 1
ATOM 782 O O . ALA A 1 97 ? -13.143 4.673 33.913 1.00 93.19 97 ALA A O 1
ATOM 783 N N . CYS A 1 98 ? -11.645 3.651 32.602 1.00 93.19 98 CYS A N 1
ATOM 784 C CA . CYS A 1 98 ? -11.072 2.822 33.663 1.00 93.19 98 CYS A CA 1
ATOM 785 C C . CYS A 1 98 ? -10.399 3.658 34.764 1.00 93.19 98 CYS A C 1
ATOM 787 O O . CYS A 1 98 ? -10.536 3.329 35.941 1.00 93.19 98 CYS A O 1
ATOM 789 N N . GLN A 1 99 ? -9.695 4.739 34.407 1.00 92.12 99 GLN A N 1
ATOM 790 C CA . GLN A 1 99 ? -9.113 5.666 35.385 1.00 92.12 99 GLN A CA 1
ATOM 791 C C . GLN A 1 99 ? -10.201 6.359 36.212 1.00 92.12 99 GLN A C 1
ATOM 793 O O . GLN A 1 99 ? -10.096 6.387 37.436 1.00 92.12 99 GLN A O 1
ATOM 798 N N . ALA A 1 100 ? -11.273 6.834 35.569 1.00 90.69 100 ALA A N 1
ATOM 799 C CA . ALA A 1 100 ? -12.415 7.431 36.259 1.00 90.69 100 ALA A CA 1
ATOM 800 C C . ALA A 1 100 ? -13.104 6.430 37.205 1.00 90.69 100 ALA A C 1
ATOM 802 O O . ALA A 1 100 ? -13.403 6.763 38.344 1.00 90.69 100 ALA A O 1
ATOM 803 N N . LEU A 1 101 ? -13.283 5.174 36.786 1.00 90.12 101 LEU A N 1
ATOM 804 C CA . LEU A 1 101 ? -13.829 4.112 37.642 1.00 90.12 101 LEU A CA 1
ATOM 805 C C . LEU A 1 101 ? -12.918 3.745 38.829 1.00 90.12 101 LEU A C 1
ATOM 807 O O . LEU A 1 101 ? -13.385 3.171 39.816 1.00 90.12 101 LEU A O 1
ATOM 811 N N . GLY A 1 102 ? -11.622 4.048 38.743 1.00 87.38 102 GLY A N 1
ATOM 812 C CA . GLY A 1 102 ? -10.668 3.891 39.838 1.00 87.38 102 GLY A CA 1
ATOM 813 C C . GLY A 1 102 ? -10.815 4.946 40.939 1.00 87.38 102 GLY A C 1
ATOM 814 O O . GLY A 1 102 ? -10.433 4.671 42.078 1.00 87.38 102 GLY A O 1
ATOM 815 N N . ASP A 1 103 ? -11.396 6.105 40.620 1.00 89.38 103 ASP A N 1
ATOM 816 C CA . ASP A 1 103 ? -11.543 7.247 41.522 1.00 89.38 103 ASP A CA 1
ATOM 817 C C . ASP A 1 103 ? -12.633 6.992 42.595 1.00 89.38 103 ASP A C 1
ATOM 819 O O . ASP A 1 103 ? -13.784 6.683 42.255 1.00 89.38 103 ASP A O 1
ATOM 823 N N . PRO A 1 104 ? -12.312 7.101 43.902 1.00 83.19 104 PRO A N 1
ATOM 824 C CA . PRO A 1 104 ? -13.286 6.960 44.987 1.00 83.19 104 PRO A CA 1
ATOM 825 C C . PRO A 1 104 ? -14.487 7.914 44.881 1.00 83.19 104 PRO A C 1
ATOM 827 O O . PRO A 1 104 ? -15.604 7.530 45.245 1.00 83.19 104 PRO A O 1
ATOM 830 N N . ASP A 1 105 ? -14.288 9.122 44.346 1.00 82.94 105 ASP A N 1
ATOM 831 C CA . ASP A 1 105 ? -15.339 10.138 44.216 1.00 82.94 105 ASP A CA 1
ATOM 832 C C . ASP A 1 105 ? -16.370 9.770 43.140 1.00 82.94 105 ASP A C 1
ATOM 834 O O . ASP A 1 105 ? -17.529 10.184 43.212 1.00 82.94 105 ASP A O 1
ATOM 838 N N . ILE A 1 106 ? -15.975 8.957 42.158 1.00 81.00 106 ILE A N 1
ATOM 839 C CA . ILE A 1 106 ? -16.861 8.432 41.111 1.00 81.00 106 ILE A CA 1
ATOM 840 C C . ILE A 1 106 ? -17.671 7.244 41.641 1.00 81.00 106 ILE A C 1
ATOM 842 O O . ILE A 1 106 ? -18.860 7.130 41.344 1.00 81.00 106 ILE A O 1
ATOM 846 N N . LYS A 1 107 ? -17.064 6.385 42.471 1.00 74.38 107 LYS A N 1
ATOM 847 C CA . LYS A 1 107 ? -17.727 5.197 43.047 1.00 74.38 107 LYS A CA 1
ATOM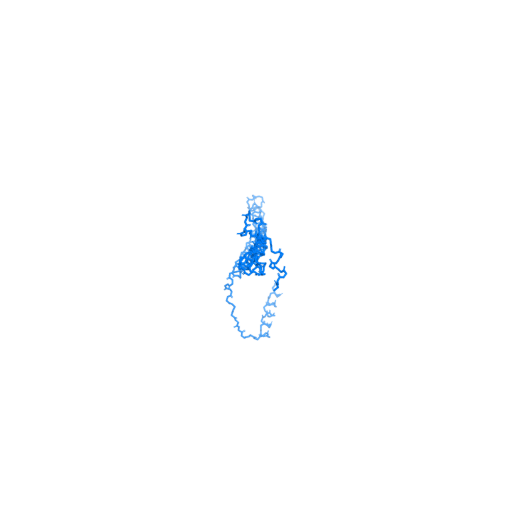 848 C C . LYS A 1 107 ? -18.879 5.531 43.992 1.00 74.38 107 LYS A C 1
ATOM 850 O O . LYS A 1 107 ? -19.771 4.710 44.168 1.00 74.38 107 LYS A O 1
ATOM 855 N N . SER A 1 108 ? -18.853 6.712 44.604 1.00 76.81 108 SER A N 1
ATOM 856 C CA . SER A 1 108 ? -19.905 7.182 45.514 1.00 76.81 108 SER A CA 1
ATOM 857 C C . SER A 1 108 ? -21.132 7.761 44.795 1.00 76.81 108 SER A C 1
ATOM 859 O O . SER A 1 108 ? -22.137 8.046 45.445 1.00 76.81 108 SER A O 1
ATOM 861 N N . ARG A 1 109 ? -21.078 7.929 43.465 1.00 79.50 109 ARG A N 1
ATOM 862 C CA . ARG A 1 109 ? -22.166 8.495 42.657 1.00 79.50 109 ARG A CA 1
ATOM 863 C C . ARG A 1 109 ? -22.924 7.391 41.920 1.00 79.50 109 ARG A C 1
ATOM 865 O O . ARG A 1 109 ? -22.397 6.770 40.997 1.00 79.50 109 ARG A O 1
ATOM 872 N N . GLU A 1 110 ? -24.180 7.179 42.304 1.00 77.25 110 GLU A N 1
ATOM 873 C CA . GLU A 1 110 ? -25.069 6.212 41.649 1.00 77.25 110 GLU A CA 1
ATOM 874 C C . GLU A 1 110 ? -25.269 6.541 40.155 1.00 77.25 110 GLU A C 1
ATOM 876 O O . GLU A 1 110 ? -25.387 7.702 39.762 1.00 77.25 110 GLU A O 1
ATOM 881 N N . GLY A 1 111 ? -25.263 5.510 39.302 1.00 77.25 111 GLY A N 1
ATOM 882 C CA . GLY A 1 111 ? -25.489 5.604 37.851 1.00 77.25 111 GLY A CA 1
ATOM 883 C C . GLY A 1 111 ? -24.298 6.079 37.003 1.00 77.25 111 GLY A C 1
ATOM 884 O O . GLY A 1 111 ? -24.241 5.788 35.809 1.00 77.25 111 GLY A O 1
ATOM 885 N N . ILE A 1 112 ? -23.300 6.758 37.583 1.00 85.75 112 ILE A N 1
ATOM 886 C CA . ILE A 1 112 ? -22.107 7.201 36.833 1.00 85.75 112 ILE A CA 1
ATOM 887 C C . ILE A 1 112 ? -21.198 6.018 36.485 1.00 85.75 112 ILE A C 1
ATOM 889 O O . ILE A 1 112 ? -20.650 5.958 35.384 1.00 85.75 112 ILE A O 1
ATOM 893 N N . VAL A 1 113 ? -21.073 5.058 37.402 1.00 88.19 113 VAL A N 1
ATOM 894 C CA . VAL A 1 113 ? -20.320 3.817 37.179 1.00 88.19 113 VAL A CA 1
ATOM 895 C C . VAL A 1 113 ? -20.878 3.050 35.977 1.00 88.19 113 VAL A C 1
ATOM 897 O O . VAL A 1 113 ? -20.112 2.673 35.091 1.00 88.19 113 VAL A O 1
ATOM 900 N N . ASP A 1 114 ? -22.202 2.905 35.893 1.00 89.50 114 ASP A N 1
ATOM 901 C CA . ASP A 1 114 ? -22.866 2.212 34.782 1.00 89.50 114 ASP A CA 1
ATOM 902 C C . ASP A 1 114 ? -22.633 2.922 33.443 1.00 89.50 114 ASP A C 1
ATOM 904 O O . ASP A 1 114 ? -22.383 2.268 32.430 1.00 89.50 114 ASP A O 1
ATOM 908 N N . ASN A 1 115 ? -22.617 4.259 33.428 1.00 89.69 115 ASN A N 1
ATOM 909 C CA . ASN A 1 115 ? -22.290 5.026 32.223 1.00 89.69 115 ASN A CA 1
ATOM 910 C C . ASN A 1 115 ? -20.867 4.740 31.722 1.00 89.69 115 ASN A C 1
ATOM 912 O O . ASN A 1 115 ? -20.679 4.505 30.529 1.00 89.69 115 ASN A O 1
ATOM 916 N N . TYR A 1 116 ? -19.864 4.716 32.605 1.00 92.25 116 TYR A N 1
ATOM 917 C CA . TYR A 1 116 ? -18.491 4.384 32.202 1.00 92.25 116 TYR A CA 1
ATOM 918 C C . TYR A 1 116 ? -18.348 2.924 31.761 1.00 92.25 116 TYR A C 1
ATOM 920 O O . TYR A 1 116 ? -17.626 2.653 30.801 1.00 92.25 116 TYR A O 1
ATOM 928 N N . ILE A 1 117 ? -19.057 1.989 32.404 1.00 92.00 117 ILE A N 1
ATOM 929 C CA . ILE A 1 117 ? -19.111 0.587 31.964 1.00 92.00 117 ILE A CA 1
ATOM 930 C C . ILE A 1 117 ? -19.706 0.489 30.553 1.00 92.00 117 ILE A C 1
ATOM 932 O O . ILE A 1 117 ? -19.152 -0.220 29.711 1.00 92.00 117 ILE A O 1
ATOM 936 N N . ASN A 1 118 ? -20.772 1.238 30.260 1.00 93.56 118 ASN A N 1
ATOM 937 C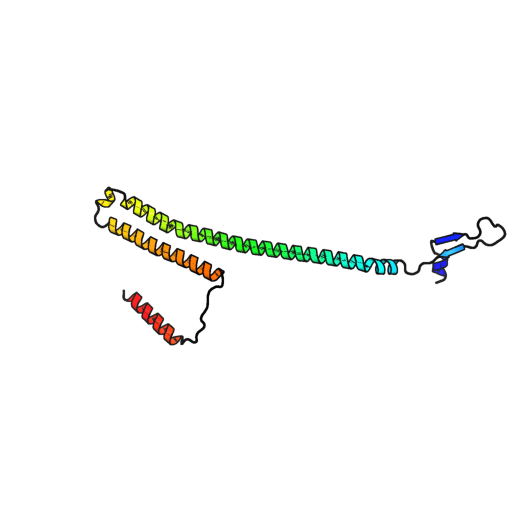 CA . ASN A 1 118 ? -21.373 1.288 28.926 1.00 93.56 118 ASN A CA 1
ATOM 938 C C . ASN A 1 118 ? -20.407 1.865 27.880 1.00 93.56 118 ASN A C 1
ATOM 940 O O . ASN A 1 118 ? -20.247 1.273 26.814 1.00 93.56 118 ASN A O 1
ATOM 944 N N . VAL A 1 119 ? -19.688 2.947 28.204 1.00 93.75 119 VAL A N 1
ATOM 945 C CA . VAL A 1 119 ? -18.643 3.509 27.324 1.00 93.75 119 VAL A CA 1
ATOM 946 C C . VAL A 1 119 ? -17.567 2.465 27.012 1.00 93.75 119 VAL A C 1
ATOM 948 O O . VAL A 1 119 ? -17.197 2.286 25.852 1.00 93.75 119 VAL A O 1
ATOM 951 N N . ILE A 1 120 ? -17.087 1.736 28.023 1.00 94.94 120 ILE A N 1
ATOM 952 C CA . ILE A 1 120 ? -16.094 0.669 27.828 1.00 94.94 120 ILE A CA 1
ATOM 953 C C . ILE A 1 120 ? -16.662 -0.444 26.938 1.00 94.94 120 ILE A C 1
ATOM 955 O O . ILE A 1 120 ? -15.969 -0.926 26.039 1.00 94.94 120 ILE A O 1
ATOM 959 N N . ALA A 1 121 ? -17.915 -0.848 27.160 1.00 94.44 121 ALA A N 1
ATOM 960 C CA . ALA A 1 121 ? -18.566 -1.888 26.373 1.00 94.44 121 ALA A CA 1
ATOM 961 C C . ALA A 1 121 ? -18.710 -1.493 24.893 1.00 94.44 121 ALA A C 1
ATOM 963 O O . ALA A 1 121 ? -18.461 -2.320 24.011 1.00 94.44 121 ALA A O 1
ATOM 964 N N . ASP A 1 122 ? -19.066 -0.242 24.608 1.00 95.00 122 ASP A N 1
ATOM 965 C CA . ASP A 1 122 ? -19.236 0.245 23.239 1.00 95.00 122 ASP A CA 1
ATOM 966 C C . ASP A 1 122 ? -17.899 0.423 22.509 1.00 95.00 122 ASP A C 1
ATOM 968 O O . ASP A 1 122 ? -17.770 -0.011 21.359 1.00 95.00 122 ASP A O 1
ATOM 972 N N . GLU A 1 123 ? -16.862 0.938 23.174 1.00 95.25 123 GLU A N 1
ATOM 973 C CA . GLU A 1 123 ? -15.521 1.007 22.578 1.00 95.25 123 GLU A CA 1
ATOM 974 C C . GLU A 1 123 ? -14.914 -0.389 22.358 1.00 95.25 123 GLU A C 1
ATOM 976 O O . GLU A 1 123 ? -14.197 -0.608 21.379 1.00 95.25 123 GLU A O 1
ATOM 981 N N . ASN A 1 124 ? -15.253 -1.375 23.196 1.00 94.50 124 ASN A N 1
ATOM 982 C CA . ASN A 1 124 ? -14.848 -2.765 22.978 1.00 94.50 124 ASN A CA 1
ATOM 983 C C . ASN A 1 124 ? -15.531 -3.381 21.740 1.00 94.50 124 ASN A C 1
ATOM 985 O O . ASN A 1 124 ? -14.872 -4.041 20.933 1.00 94.50 124 ASN A O 1
ATOM 989 N N . LYS A 1 125 ? -16.832 -3.120 21.525 1.00 93.88 125 LYS A N 1
ATOM 990 C CA . LYS A 1 125 ? -17.517 -3.508 20.272 1.00 93.88 125 LYS A CA 1
ATOM 991 C C . LYS A 1 125 ? -16.868 -2.838 19.062 1.00 93.88 125 LYS A C 1
ATOM 993 O O . LYS A 1 125 ? -16.672 -3.479 18.030 1.00 93.88 125 LYS A O 1
ATOM 998 N N . ARG A 1 126 ? -16.511 -1.558 19.185 1.00 93.62 126 ARG A N 1
ATOM 999 C CA . ARG A 1 126 ? -15.835 -0.809 18.123 1.00 93.62 126 ARG A CA 1
ATOM 1000 C C . ARG A 1 126 ? -14.469 -1.397 17.782 1.00 93.62 126 ARG A C 1
ATOM 1002 O O . ARG A 1 126 ? -14.187 -1.600 16.604 1.00 93.62 126 ARG A O 1
ATOM 1009 N N . LEU A 1 127 ? -13.660 -1.739 18.785 1.00 94.31 127 LEU A N 1
ATOM 1010 C CA . LEU A 1 127 ? -12.384 -2.434 18.588 1.00 94.31 127 LEU A CA 1
ATOM 1011 C C . LEU A 1 127 ? -12.562 -3.758 17.844 1.00 94.31 127 LEU A C 1
ATOM 1013 O O . LEU A 1 127 ? -11.821 -4.025 16.899 1.00 94.31 127 LEU A O 1
ATOM 1017 N N . ALA A 1 128 ? -13.566 -4.555 18.218 1.00 91.88 128 ALA A N 1
ATOM 1018 C CA . ALA A 1 128 ? -13.862 -5.807 17.527 1.00 91.88 128 ALA A CA 1
ATOM 1019 C C . ALA A 1 128 ? -14.181 -5.583 16.036 1.00 91.88 128 ALA A C 1
ATOM 1021 O O . ALA A 1 128 ? -13.668 -6.312 15.188 1.00 91.88 128 ALA A O 1
ATOM 1022 N N . MET A 1 129 ? -14.955 -4.542 15.701 1.00 91.88 129 MET A N 1
ATOM 1023 C CA . MET A 1 129 ? -15.241 -4.183 14.304 1.00 91.88 129 MET A CA 1
ATOM 1024 C C . MET A 1 129 ? -13.983 -3.757 13.533 1.00 91.88 129 MET A C 1
ATOM 1026 O O . MET A 1 129 ? -13.801 -4.172 12.390 1.00 91.88 129 MET A O 1
ATOM 1030 N N . VAL A 1 130 ? -13.092 -2.970 14.148 1.00 91.00 130 VAL A N 1
ATOM 1031 C CA . VAL A 1 130 ? -11.820 -2.562 13.519 1.00 91.00 130 VAL A CA 1
ATOM 1032 C C . VAL A 1 130 ? -10.937 -3.784 13.241 1.00 91.00 130 VAL A C 1
ATOM 1034 O O . VAL A 1 130 ? -10.413 -3.926 12.137 1.00 91.00 130 VAL A O 1
ATOM 1037 N N . VAL A 1 131 ? -10.818 -4.709 14.198 1.00 90.94 131 VAL A N 1
ATOM 1038 C CA . VAL A 1 131 ? -10.040 -5.950 14.030 1.00 90.94 131 VAL A CA 1
ATOM 1039 C C . VAL A 1 131 ? -10.617 -6.834 12.922 1.00 90.94 131 VAL A C 1
ATOM 1041 O O . VAL A 1 131 ? -9.865 -7.334 12.084 1.00 90.94 131 VAL A O 1
ATOM 1044 N N . GLU A 1 132 ? -11.939 -6.994 12.873 1.00 90.19 132 GLU A N 1
ATOM 1045 C CA . GLU A 1 132 ? -12.617 -7.748 11.813 1.00 90.19 132 GLU A CA 1
ATOM 1046 C C . GLU A 1 132 ? -12.355 -7.131 10.427 1.00 90.19 132 GLU A C 1
ATOM 1048 O O . GLU A 1 132 ? -12.050 -7.846 9.469 1.00 90.19 132 GLU A O 1
ATOM 1053 N N . ASN A 1 133 ? -12.388 -5.801 10.314 1.00 88.50 133 ASN A N 1
ATOM 1054 C CA . ASN A 1 133 ? -12.078 -5.100 9.066 1.00 88.50 133 ASN A CA 1
ATOM 1055 C C . ASN A 1 133 ? -10.624 -5.325 8.617 1.00 88.50 133 ASN A C 1
ATOM 1057 O O . ASN A 1 133 ? -10.370 -5.547 7.426 1.00 88.50 133 ASN A O 1
ATOM 1061 N N . VAL A 1 134 ? -9.669 -5.329 9.553 1.00 89.50 134 VAL A N 1
ATOM 1062 C CA . VAL A 1 134 ? -8.263 -5.664 9.266 1.00 89.50 134 VAL A CA 1
ATOM 1063 C C . VAL A 1 134 ? -8.139 -7.103 8.769 1.00 89.50 134 VAL A C 1
ATOM 1065 O O . VAL A 1 134 ? -7.477 -7.344 7.757 1.00 89.50 134 VAL A O 1
ATOM 1068 N N . LEU A 1 135 ? -8.798 -8.055 9.436 1.00 86.50 135 LEU A N 1
ATOM 1069 C CA . LEU A 1 135 ? -8.762 -9.467 9.053 1.00 86.50 135 LEU A CA 1
ATOM 1070 C C . LEU A 1 135 ? -9.339 -9.680 7.647 1.00 86.50 135 LEU A C 1
ATOM 1072 O O . LEU A 1 135 ? -8.711 -10.346 6.822 1.00 86.50 135 LEU A O 1
ATOM 1076 N N . ARG A 1 136 ? -10.488 -9.066 7.341 1.00 84.31 136 ARG A N 1
ATOM 1077 C CA . ARG A 1 136 ? -11.103 -9.115 6.004 1.00 84.31 136 ARG A CA 1
ATOM 1078 C C . ARG A 1 136 ? -10.190 -8.539 4.932 1.00 84.31 136 ARG A C 1
ATOM 1080 O O . ARG A 1 136 ? -10.036 -9.151 3.877 1.00 84.31 136 ARG A O 1
ATOM 1087 N N . THR A 1 137 ? -9.549 -7.408 5.217 1.00 85.38 137 THR A N 1
ATOM 1088 C CA . THR A 1 137 ? -8.589 -6.783 4.297 1.00 85.38 137 THR A CA 1
ATOM 1089 C C . THR A 1 137 ? -7.402 -7.714 4.035 1.00 85.38 137 THR A C 1
ATOM 1091 O O . THR A 1 137 ? -7.025 -7.918 2.885 1.00 85.38 137 THR A O 1
ATOM 1094 N N . ALA A 1 138 ? -6.871 -8.369 5.072 1.00 83.69 138 ALA A N 1
ATOM 1095 C CA . ALA A 1 138 ? -5.773 -9.327 4.936 1.00 83.69 138 ALA A CA 1
ATOM 1096 C C . ALA A 1 138 ? -6.156 -10.589 4.136 1.00 83.69 138 ALA A C 1
ATOM 1098 O O . ALA A 1 138 ? -5.338 -11.103 3.372 1.00 83.69 138 ALA A O 1
ATOM 1099 N N . VAL A 1 139 ? -7.385 -11.095 4.291 1.00 81.94 139 VAL A N 1
ATOM 1100 C CA . VAL A 1 139 ? -7.905 -12.227 3.497 1.00 81.94 139 VAL A CA 1
ATOM 1101 C C . VAL A 1 139 ? -8.089 -11.828 2.030 1.00 81.94 139 VAL A C 1
ATOM 1103 O O . VAL A 1 139 ? -7.753 -12.603 1.132 1.00 81.94 139 VAL A O 1
ATOM 1106 N N . MET A 1 140 ? -8.580 -10.612 1.782 1.00 80.56 140 MET A N 1
ATOM 1107 C CA . MET A 1 140 ? -8.757 -10.070 0.434 1.00 80.56 140 MET A CA 1
ATOM 1108 C C . MET A 1 140 ? -7.412 -9.899 -0.292 1.00 80.56 140 MET A C 1
ATOM 1110 O O . MET A 1 140 ? -7.297 -10.313 -1.444 1.00 80.56 140 MET A O 1
ATOM 1114 N N . ASP A 1 141 ? -6.380 -9.397 0.394 1.00 77.00 141 ASP A N 1
ATOM 1115 C CA . ASP A 1 141 ? -5.021 -9.237 -0.152 1.00 77.00 141 ASP A CA 1
ATOM 1116 C C . ASP A 1 141 ? -4.357 -10.571 -0.530 1.00 77.00 141 ASP A C 1
ATOM 1118 O O . ASP A 1 141 ? -3.569 -10.637 -1.475 1.00 77.00 141 ASP A O 1
ATOM 1122 N N . LYS A 1 142 ? -4.685 -11.660 0.177 1.00 75.62 142 LYS A N 1
ATOM 1123 C CA . LYS A 1 142 ? -4.194 -13.009 -0.150 1.00 75.62 142 LYS A CA 1
ATOM 1124 C C . LYS A 1 142 ? -4.914 -13.655 -1.338 1.00 75.62 142 LYS A C 1
ATOM 1126 O O . LYS A 1 142 ? -4.498 -14.724 -1.778 1.00 75.62 142 LYS A O 1
ATOM 1131 N N . GLY A 1 143 ? -5.987 -13.047 -1.855 1.00 68.12 143 GLY A N 1
ATOM 1132 C CA . GLY A 1 143 ? -6.796 -13.623 -2.934 1.00 68.12 143 GLY A CA 1
ATOM 1133 C C . GLY A 1 143 ? -7.548 -14.900 -2.533 1.00 68.12 143 GLY A C 1
ATOM 1134 O O . GLY A 1 143 ? -8.020 -15.633 -3.396 1.00 68.12 143 GLY A O 1
ATOM 1135 N N . GLU A 1 144 ? -7.677 -15.180 -1.232 1.00 65.62 144 GLU A N 1
ATOM 1136 C CA . GLU A 1 144 ? -8.304 -16.403 -0.701 1.00 65.62 144 GLU A CA 1
ATOM 1137 C C . GLU A 1 144 ? -9.840 -16.323 -0.641 1.00 65.62 144 GLU A C 1
ATOM 1139 O O . GLU A 1 144 ? -10.508 -17.236 -0.147 1.00 65.62 144 GLU A O 1
ATOM 1144 N N . LEU A 1 145 ? -10.430 -15.241 -1.155 1.00 68.56 145 LEU A N 1
ATOM 1145 C CA . LEU A 1 145 ? -11.870 -15.026 -1.130 1.00 68.56 145 LEU A CA 1
ATOM 1146 C C . LEU A 1 145 ? -12.547 -15.957 -2.149 1.00 68.56 145 LEU A C 1
ATOM 1148 O O . LEU A 1 145 ? -12.663 -15.654 -3.335 1.00 68.56 145 LEU A O 1
ATOM 1152 N N . LYS A 1 146 ? -12.983 -17.130 -1.677 1.00 70.31 146 LYS A N 1
ATOM 1153 C CA . LYS A 1 146 ? -13.774 -18.087 -2.462 1.00 70.31 146 LYS A CA 1
ATOM 1154 C C . LYS A 1 146 ? -15.166 -17.510 -2.716 1.00 70.31 146 LYS A C 1
ATOM 1156 O O . LYS A 1 146 ? -16.107 -17.776 -1.970 1.00 70.31 146 LYS A O 1
ATOM 1161 N N . LEU A 1 147 ? -15.291 -16.705 -3.767 1.00 76.56 147 LEU A N 1
ATOM 1162 C CA . LEU A 1 147 ? -16.577 -16.206 -4.241 1.00 76.56 147 LEU A CA 1
ATOM 1163 C C . LEU A 1 147 ? -17.420 -17.382 -4.742 1.00 76.56 147 LEU A C 1
ATOM 1165 O O . LEU A 1 147 ? -17.058 -18.065 -5.700 1.00 76.56 147 LEU A O 1
ATOM 1169 N N . LYS A 1 148 ? -18.554 -17.620 -4.083 1.00 80.44 148 LYS A N 1
ATOM 1170 C CA . LYS A 1 148 ? -19.545 -18.600 -4.523 1.00 80.44 148 LYS A CA 1
ATOM 1171 C C . LYS A 1 148 ? -20.572 -17.888 -5.398 1.00 80.44 148 LYS A C 1
ATOM 1173 O O . LYS A 1 148 ? -21.504 -17.278 -4.884 1.00 80.44 148 LYS A O 1
ATOM 1178 N N . ILE A 1 149 ? -20.374 -17.948 -6.710 1.00 86.44 149 ILE A N 1
ATOM 1179 C CA . ILE A 1 149 ? -21.323 -17.396 -7.681 1.00 86.44 149 ILE A CA 1
ATOM 1180 C C . ILE A 1 149 ? -22.529 -18.338 -7.751 1.00 86.44 149 ILE A C 1
ATOM 1182 O O . ILE A 1 149 ? -22.362 -19.539 -7.970 1.00 86.44 149 ILE A O 1
ATOM 1186 N N . ILE A 1 150 ? -23.721 -17.796 -7.516 1.00 91.69 150 ILE A N 1
ATOM 1187 C CA . ILE A 1 150 ? -25.003 -18.503 -7.597 1.00 91.69 150 ILE A CA 1
ATOM 1188 C C . ILE A 1 150 ? -26.009 -17.626 -8.343 1.00 91.69 150 ILE A C 1
ATOM 1190 O O . ILE A 1 150 ? -25.940 -16.400 -8.236 1.00 91.69 150 ILE A O 1
ATOM 1194 N N . ASP A 1 151 ? -26.936 -18.250 -9.068 1.00 89.31 151 ASP A N 1
ATOM 1195 C CA . ASP A 1 151 ? -28.096 -17.548 -9.619 1.00 89.31 151 ASP A CA 1
ATOM 1196 C C . ASP A 1 151 ? -29.029 -17.149 -8.473 1.00 89.31 151 ASP A C 1
ATOM 1198 O O . ASP A 1 151 ? -29.324 -17.954 -7.585 1.00 89.31 151 ASP A O 1
ATOM 1202 N N . LEU A 1 152 ? -29.451 -15.886 -8.469 1.00 90.62 152 LEU A N 1
ATOM 1203 C CA . LEU A 1 152 ? -30.188 -15.279 -7.366 1.00 90.62 152 LEU A CA 1
ATOM 1204 C C . LEU A 1 152 ? -31.271 -14.347 -7.919 1.00 90.62 152 LEU A C 1
ATOM 1206 O O . LEU A 1 152 ? -30.995 -13.550 -8.819 1.00 90.62 152 LEU A O 1
ATOM 1210 N N . ASP A 1 153 ? -32.484 -14.417 -7.368 1.00 93.44 153 ASP A N 1
ATOM 1211 C CA . ASP A 1 153 ? -33.545 -13.462 -7.686 1.00 93.44 153 ASP A CA 1
ATOM 1212 C C . ASP A 1 153 ? -33.332 -12.163 -6.898 1.00 93.44 153 ASP A C 1
ATOM 1214 O O . ASP A 1 153 ? -33.449 -12.103 -5.673 1.00 93.44 153 ASP A O 1
ATOM 1218 N N . ILE A 1 154 ? -33.026 -11.091 -7.625 1.00 92.12 154 ILE A N 1
ATOM 1219 C CA . ILE A 1 154 ? -32.776 -9.767 -7.054 1.00 92.12 154 ILE A CA 1
ATOM 1220 C C . ILE A 1 154 ? -34.022 -9.215 -6.339 1.00 92.12 154 ILE A C 1
ATOM 1222 O O . ILE A 1 154 ? -33.875 -8.485 -5.357 1.00 92.12 154 ILE A O 1
ATOM 1226 N N . HIS A 1 155 ? -35.238 -9.551 -6.789 1.00 94.00 155 HIS A N 1
ATOM 1227 C CA . HIS A 1 155 ? -36.474 -9.068 -6.161 1.00 94.00 155 HIS A CA 1
ATOM 1228 C C . HIS A 1 155 ? -36.673 -9.689 -4.777 1.00 94.00 155 HIS A C 1
ATOM 1230 O O . HIS A 1 155 ? -37.060 -8.990 -3.838 1.00 94.00 155 HIS A O 1
ATOM 1236 N N . GLU A 1 156 ? -36.361 -10.977 -4.626 1.00 92.50 156 GLU A N 1
ATOM 1237 C CA . GLU A 1 156 ? -36.424 -11.666 -3.334 1.00 92.50 156 GLU A CA 1
ATOM 1238 C C . GLU A 1 156 ? -35.424 -11.060 -2.343 1.00 92.50 156 GLU A C 1
ATOM 1240 O O . GLU A 1 156 ? -35.797 -10.703 -1.224 1.00 92.50 156 GLU A O 1
ATOM 1245 N N . VAL A 1 157 ? -34.184 -10.833 -2.785 1.00 93.19 157 VAL A N 1
ATOM 1246 C CA . VAL A 1 157 ? -33.140 -10.196 -1.968 1.00 93.19 157 VAL A CA 1
ATOM 1247 C C . VAL A 1 157 ? -33.556 -8.797 -1.525 1.00 93.19 157 VAL A C 1
ATOM 1249 O O . VAL A 1 157 ? -33.413 -8.458 -0.352 1.00 93.19 157 VAL A O 1
ATOM 1252 N N . LEU A 1 158 ? -34.093 -7.984 -2.438 1.00 9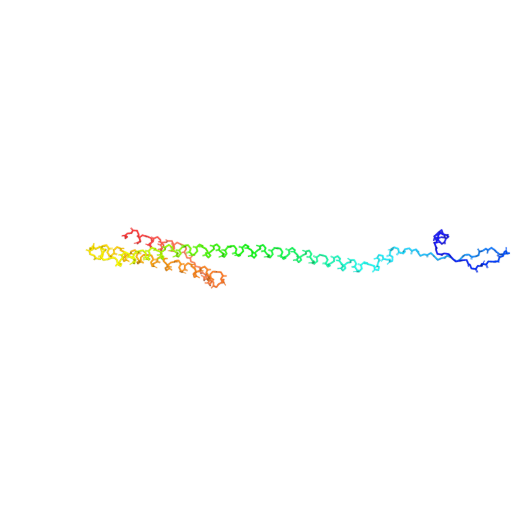3.06 158 LEU A N 1
ATOM 1253 C CA . LEU A 1 158 ? -34.561 -6.633 -2.123 1.00 93.06 158 LEU A CA 1
ATOM 1254 C C . LEU A 1 158 ? -35.671 -6.647 -1.073 1.00 93.06 158 LEU A C 1
ATOM 1256 O O . LEU A 1 158 ? -35.597 -5.893 -0.104 1.00 93.06 158 LEU A O 1
ATOM 1260 N N . ASN A 1 159 ? -36.662 -7.526 -1.225 1.00 94.75 159 ASN A N 1
ATOM 1261 C CA . ASN A 1 159 ? -37.738 -7.665 -0.245 1.00 94.75 159 ASN A CA 1
ATOM 1262 C C . ASN A 1 159 ? -37.201 -8.095 1.126 1.00 94.75 159 ASN A C 1
ATOM 1264 O O . ASN A 1 159 ? -37.633 -7.570 2.152 1.00 94.75 159 ASN A O 1
ATOM 1268 N N . GLN A 1 160 ? -36.220 -8.997 1.151 1.00 91.00 160 GLN A N 1
ATOM 1269 C CA . GLN A 1 160 ? -35.589 -9.465 2.382 1.00 91.00 160 GLN A CA 1
ATOM 1270 C C . GLN A 1 160 ? -34.786 -8.353 3.076 1.00 91.00 160 GLN A C 1
ATOM 1272 O O . GLN A 1 160 ? -34.851 -8.203 4.297 1.00 91.00 160 GLN A O 1
ATOM 1277 N N . VAL A 1 161 ? -34.068 -7.532 2.304 1.00 92.50 161 VAL A N 1
ATOM 1278 C CA . VAL A 1 161 ? -33.352 -6.356 2.817 1.00 92.50 161 VAL A CA 1
ATOM 1279 C C . VAL A 1 161 ? -34.333 -5.326 3.375 1.00 92.50 161 VAL A C 1
ATOM 1281 O O . VAL A 1 161 ? -34.151 -4.882 4.507 1.00 92.50 161 VAL A O 1
ATOM 1284 N N . LEU A 1 162 ? -35.395 -4.988 2.638 1.00 92.88 162 LEU A N 1
ATOM 1285 C CA . LEU A 1 162 ? -36.421 -4.040 3.090 1.00 92.88 162 LEU A CA 1
ATOM 1286 C C . LEU A 1 162 ? -37.107 -4.514 4.377 1.00 92.88 162 LEU A C 1
ATOM 1288 O O . LEU A 1 162 ? -37.311 -3.722 5.295 1.00 92.88 162 LEU A O 1
ATOM 1292 N N . HIS A 1 163 ? -37.406 -5.809 4.474 1.00 90.69 163 HIS A N 1
ATOM 1293 C CA . HIS A 1 163 ? -37.973 -6.402 5.681 1.00 90.69 163 HIS A CA 1
ATOM 1294 C C . HIS A 1 163 ? -37.026 -6.270 6.884 1.00 90.69 163 HIS A C 1
ATOM 1296 O O . HIS A 1 163 ? -37.437 -5.802 7.944 1.00 90.69 163 HIS A O 1
ATOM 1302 N N . ASN A 1 164 ? -35.744 -6.606 6.709 1.00 88.31 164 ASN A N 1
ATOM 1303 C CA . ASN A 1 164 ? -34.742 -6.480 7.770 1.00 88.31 164 ASN A CA 1
ATOM 1304 C C . ASN A 1 164 ? -34.510 -5.022 8.200 1.00 88.31 164 ASN A C 1
ATOM 1306 O O . ASN A 1 164 ? -34.331 -4.759 9.389 1.00 88.31 164 ASN A O 1
ATOM 1310 N N . MET A 1 165 ? -34.527 -4.072 7.259 1.00 87.88 165 MET A N 1
ATOM 1311 C CA . MET A 1 165 ? -34.379 -2.649 7.578 1.00 87.88 165 MET A CA 1
ATOM 1312 C C . MET A 1 165 ? -35.592 -2.096 8.334 1.00 87.88 165 MET A C 1
ATOM 1314 O O . MET A 1 165 ? -35.407 -1.331 9.277 1.00 87.88 165 MET A O 1
ATOM 1318 N N . ASN A 1 166 ? -36.814 -2.520 7.993 1.00 86.56 166 ASN A N 1
ATOM 1319 C CA . ASN A 1 166 ? -38.010 -2.131 8.749 1.00 86.56 166 ASN A CA 1
ATOM 1320 C C . ASN A 1 166 ? -37.944 -2.601 10.211 1.00 86.56 166 ASN A C 1
ATOM 1322 O O . ASN A 1 166 ? -38.247 -1.823 11.110 1.00 86.56 166 ASN A O 1
ATOM 1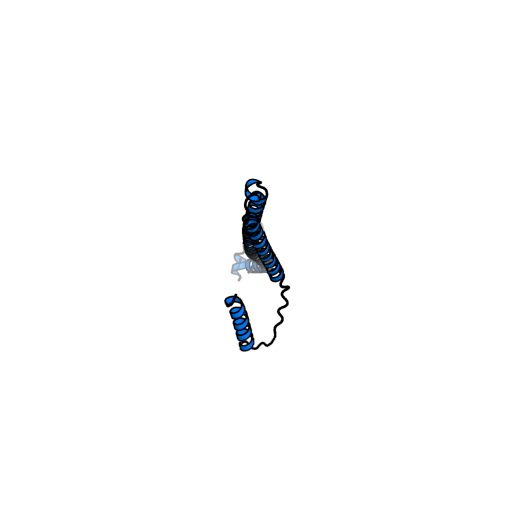326 N N . ILE A 1 167 ? -37.452 -3.819 10.471 1.00 81.06 167 ILE A N 1
ATOM 1327 C CA . ILE A 1 167 ? -37.274 -4.337 11.842 1.00 81.06 167 ILE A CA 1
ATOM 1328 C C . ILE A 1 167 ? -36.288 -3.482 12.660 1.00 81.06 167 ILE A C 1
ATOM 1330 O O . ILE A 1 167 ? -36.448 -3.344 13.872 1.00 81.06 167 ILE A O 1
ATOM 1334 N N . GLN A 1 168 ? -35.261 -2.908 12.026 1.00 72.44 168 GLN A N 1
ATOM 1335 C CA . GLN A 1 168 ? -34.312 -2.014 12.703 1.00 72.44 168 GLN A CA 1
ATOM 1336 C C . GLN A 1 168 ? -34.871 -0.611 12.963 1.00 72.44 168 GLN A C 1
ATOM 1338 O O . GLN A 1 168 ? -34.379 0.053 13.867 1.00 72.44 168 GLN A O 1
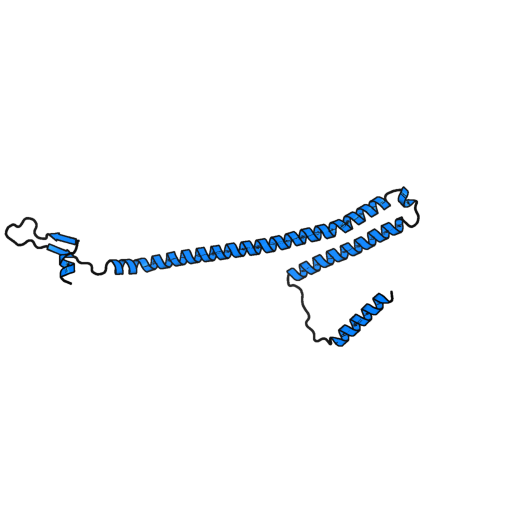ATOM 1343 N N . LEU A 1 169 ? -35.861 -0.165 12.185 1.00 73.06 169 LEU A N 1
ATOM 1344 C CA . LEU A 1 169 ? -36.492 1.152 12.323 1.00 73.06 169 LEU A CA 1
ATOM 1345 C C . LEU A 1 169 ? -37.637 1.172 13.346 1.00 73.06 169 LEU A C 1
ATOM 1347 O O . LEU A 1 169 ? -37.950 2.232 13.877 1.00 73.06 169 LEU A O 1
ATOM 1351 N N . GLU A 1 170 ? -38.263 0.025 13.621 1.00 65.12 170 GLU A N 1
ATOM 1352 C CA . GLU A 1 170 ? -39.314 -0.112 14.643 1.00 65.12 170 GLU A CA 1
ATOM 1353 C C . GLU A 1 170 ? -38.770 -0.333 16.073 1.00 65.12 170 GLU A C 1
ATOM 1355 O O . GLU A 1 170 ? -39.555 -0.462 17.015 1.00 65.12 170 GLU A O 1
ATOM 1360 N N . ARG A 1 171 ? -37.443 -0.370 16.255 1.00 44.56 171 ARG A N 1
ATOM 1361 C CA . ARG A 1 171 ? -36.759 -0.402 17.560 1.00 44.56 171 ARG A CA 1
ATOM 1362 C C . ARG A 1 171 ? -36.231 0.969 17.954 1.00 44.56 171 ARG A C 1
ATOM 1364 O O . ARG A 1 171 ? -36.275 1.249 19.172 1.00 44.56 171 ARG A O 1
#

Secondary structure (DSSP, 8-state):
-HHHHHH-S-EEESSTT-TTSPPPEEE---TTHHHHHHHHHHHHHHHHHHHHHHHHHHHHHHHHHHHHHHHHHHHHHHHHHHHHHHHHHHHHHHHHHHHHHH-HHHHTSTTHHHHHHHHHHHHHHHHHHHHHHHHHHHHHHTT----------HHHHHHHHHHHHHHHH--

Radius of gyration: 44.69 Å; chains: 1; bounding box: 110×29×113 Å